Protein AF-A0A3Q3FGY2-F1 (afdb_monomer)

Structure (mmCIF, N/CA/C/O backbone):
data_AF-A0A3Q3FGY2-F1
#
_entry.id   AF-A0A3Q3FGY2-F1
#
loop_
_atom_site.group_PDB
_atom_site.id
_atom_site.type_symbol
_atom_site.label_atom_id
_atom_site.label_alt_id
_atom_site.label_comp_id
_atom_site.label_asym_id
_atom_site.label_entity_id
_atom_site.label_seq_id
_atom_site.pdbx_PDB_ins_code
_atom_site.Cartn_x
_atom_site.Cartn_y
_atom_site.Cartn_z
_atom_site.occupancy
_atom_site.B_iso_or_equiv
_atom_site.auth_seq_id
_atom_site.auth_comp_id
_atom_site.auth_asym_id
_atom_site.auth_atom_id
_atom_site.pdbx_PDB_model_num
ATOM 1 N N . MET A 1 1 ? 3.862 6.825 23.936 1.00 62.62 1 MET A N 1
ATOM 2 C CA . MET A 1 1 ? 2.416 6.515 23.909 1.00 62.62 1 MET A CA 1
ATOM 3 C C . MET A 1 1 ? 1.788 7.158 22.661 1.00 62.62 1 MET A C 1
ATOM 5 O O . MET A 1 1 ? 1.254 8.247 22.752 1.00 62.62 1 MET A O 1
ATOM 9 N N . ARG A 1 2 ? 1.933 6.556 21.465 1.00 76.06 2 ARG A N 1
ATOM 10 C CA . ARG A 1 2 ? 1.394 7.119 20.196 1.00 76.06 2 ARG A CA 1
ATOM 11 C C . ARG A 1 2 ? -0.024 6.629 19.871 1.00 76.06 2 ARG A C 1
ATOM 13 O O . ARG A 1 2 ? -0.787 7.338 19.232 1.00 76.06 2 ARG A O 1
ATOM 20 N N . ALA A 1 3 ? -0.388 5.444 20.362 1.00 81.88 3 ALA A N 1
ATOM 21 C CA . ALA A 1 3 ? -1.686 4.827 20.094 1.00 81.88 3 ALA A CA 1
ATOM 22 C C . ALA A 1 3 ? -2.875 5.572 20.734 1.00 81.88 3 ALA A C 1
ATOM 24 O O . ALA A 1 3 ? -3.954 5.574 20.155 1.00 81.88 3 ALA A O 1
ATOM 25 N N . GLY A 1 4 ? -2.685 6.207 21.901 1.00 88.38 4 GLY A N 1
ATOM 26 C CA . GLY A 1 4 ? -3.721 7.030 22.546 1.00 88.38 4 GLY A CA 1
ATOM 27 C C . GLY A 1 4 ? -4.074 8.251 21.699 1.00 88.38 4 GLY A C 1
ATOM 28 O O . GLY A 1 4 ? -5.216 8.400 21.296 1.00 88.38 4 GLY A O 1
ATOM 29 N N . PHE A 1 5 ? -3.057 9.010 21.284 1.00 94.44 5 PHE A N 1
ATOM 30 C CA . PHE A 1 5 ? -3.223 10.174 20.411 1.00 94.44 5 PHE A CA 1
ATOM 31 C C . PHE A 1 5 ? -3.979 9.858 19.110 1.00 94.44 5 PHE A C 1
ATOM 33 O O . PHE A 1 5 ? -4.882 10.594 18.731 1.00 94.44 5 PHE A O 1
ATOM 40 N N . ILE A 1 6 ? -3.641 8.754 18.433 1.00 92.62 6 ILE A N 1
ATOM 41 C CA . ILE A 1 6 ? -4.337 8.346 17.200 1.00 92.62 6 ILE A CA 1
ATOM 42 C C . ILE A 1 6 ? -5.806 8.013 17.494 1.00 92.62 6 ILE A C 1
ATOM 44 O O . ILE A 1 6 ? -6.684 8.385 16.722 1.00 92.62 6 ILE A O 1
ATOM 48 N N . ARG A 1 7 ? -6.087 7.335 18.614 1.00 91.00 7 ARG A N 1
ATOM 49 C CA . ARG A 1 7 ? -7.455 6.986 19.015 1.00 91.00 7 ARG A CA 1
ATOM 50 C C . ARG A 1 7 ? -8.295 8.232 19.280 1.00 91.00 7 ARG A C 1
ATOM 52 O O . ARG A 1 7 ? -9.396 8.319 18.747 1.00 91.00 7 ARG A O 1
ATOM 59 N N . ASP A 1 8 ? -7.755 9.178 20.041 1.00 94.62 8 ASP A N 1
ATOM 60 C CA . ASP A 1 8 ? -8.432 10.430 20.386 1.00 94.62 8 ASP A CA 1
ATOM 61 C C . ASP A 1 8 ? -8.660 11.281 19.128 1.00 94.62 8 ASP A C 1
ATOM 63 O O . ASP A 1 8 ? -9.730 11.848 18.931 1.00 94.62 8 ASP A O 1
ATOM 67 N N . HIS A 1 9 ? -7.680 11.314 18.218 1.00 94.38 9 HIS A N 1
ATOM 68 C CA . HIS A 1 9 ? -7.806 12.015 16.943 1.00 94.38 9 HIS A CA 1
ATOM 69 C C . HIS A 1 9 ? -8.917 11.431 16.060 1.00 94.38 9 HIS A C 1
ATOM 71 O O . HIS A 1 9 ? -9.730 12.184 15.534 1.00 94.38 9 HIS A O 1
ATOM 77 N N . LEU A 1 10 ? -8.994 10.102 15.934 1.00 94.12 10 LEU A N 1
ATOM 78 C CA . LEU A 1 10 ? -10.059 9.439 15.174 1.00 94.12 10 LEU A CA 1
ATOM 79 C C . LEU A 1 10 ? -11.440 9.645 15.811 1.00 94.12 10 LEU A C 1
ATOM 81 O O . LEU A 1 10 ? -12.412 9.838 15.088 1.00 94.12 10 LEU A O 1
ATOM 85 N N . GLN A 1 11 ? -11.524 9.644 17.147 1.00 93.81 11 GLN A N 1
ATOM 86 C CA . GLN A 1 11 ? -12.764 9.953 17.869 1.00 93.81 11 GLN A CA 1
ATOM 87 C C . GLN A 1 11 ? -13.221 11.394 17.627 1.00 93.81 11 GLN A C 1
ATOM 89 O O . GLN A 1 11 ? -14.397 11.615 17.365 1.00 93.81 11 GLN A O 1
ATOM 94 N N . ASN A 1 12 ? -12.299 12.360 17.647 1.00 96.00 12 ASN A N 1
ATOM 95 C CA . ASN A 1 12 ? -12.608 13.767 17.375 1.00 96.00 12 ASN A CA 1
ATOM 96 C C . ASN A 1 12 ? -13.045 14.022 15.925 1.00 96.00 12 ASN A C 1
ATOM 98 O O . ASN A 1 12 ? -13.743 14.995 15.666 1.00 96.00 12 ASN A O 1
ATOM 102 N N . LEU A 1 13 ? -12.614 13.175 14.985 1.00 96.25 13 LEU A N 1
ATOM 103 C CA . LEU A 1 13 ? -13.058 13.202 13.588 1.00 96.25 13 LEU A CA 1
ATOM 104 C C . LEU A 1 13 ? -14.347 12.397 13.352 1.00 96.25 13 LEU A C 1
ATOM 106 O O . LEU A 1 13 ? -14.769 12.284 12.205 1.00 96.25 13 LEU A O 1
ATOM 110 N N . GLU A 1 14 ? -14.931 11.808 14.402 1.00 95.06 14 GLU A N 1
ATOM 111 C CA . GLU A 1 14 ? -16.120 10.946 14.326 1.00 95.06 14 GLU A CA 1
ATOM 112 C C . GLU A 1 14 ? -15.952 9.777 13.336 1.00 95.06 14 GLU A C 1
ATOM 114 O O . GLU A 1 14 ? -16.906 9.288 12.735 1.00 95.06 14 GLU A O 1
ATOM 119 N N . VAL A 1 15 ? -14.713 9.300 13.170 1.00 93.88 15 VAL A N 1
ATOM 120 C CA . VAL A 1 15 ? -14.400 8.178 12.282 1.00 93.88 15 VAL A CA 1
ATOM 121 C C . VAL A 1 15 ? -14.795 6.877 12.969 1.00 93.88 15 VAL A C 1
ATOM 123 O O . VAL A 1 15 ? -14.170 6.456 13.951 1.00 93.88 15 VAL A O 1
ATOM 126 N N . GLU A 1 16 ? -15.811 6.210 12.426 1.00 90.69 16 GLU A N 1
ATOM 127 C CA . GLU A 1 16 ? -16.167 4.855 12.833 1.00 90.69 16 GLU A CA 1
ATOM 128 C C . GLU A 1 16 ? -15.011 3.894 12.520 1.00 90.69 16 GLU A C 1
ATOM 130 O O . GLU A 1 16 ? -14.470 3.859 11.413 1.00 90.69 16 GLU A O 1
ATOM 135 N N . ARG A 1 17 ? -14.601 3.113 13.523 1.00 85.88 17 ARG A N 1
ATOM 136 C CA . ARG A 1 17 ? -13.523 2.131 13.387 1.00 85.88 17 ARG A CA 1
ATOM 137 C C . ARG A 1 17 ? -14.132 0.749 13.226 1.00 85.88 17 ARG A C 1
ATOM 139 O O . ARG A 1 17 ? -14.778 0.259 14.146 1.00 85.88 17 ARG A O 1
ATOM 146 N N . MET A 1 18 ? -13.865 0.119 12.090 1.00 83.81 18 MET A N 1
ATOM 147 C CA . MET A 1 18 ? -14.193 -1.286 11.873 1.00 83.81 18 MET A CA 1
ATOM 148 C C . MET A 1 18 ? -13.325 -2.174 12.775 1.00 83.81 18 MET A C 1
ATOM 150 O O . MET A 1 18 ? -12.134 -1.902 12.952 1.00 83.81 18 MET A O 1
ATOM 154 N N . GLU A 1 19 ? -13.912 -3.230 13.345 1.00 80.38 19 GLU A N 1
ATOM 155 C CA . GLU A 1 19 ? -13.149 -4.238 14.084 1.00 80.38 19 GLU A CA 1
ATOM 156 C C . GLU A 1 19 ? -12.239 -4.979 13.096 1.00 80.38 19 GLU A C 1
ATOM 158 O O . GLU A 1 19 ? -12.709 -5.620 12.156 1.00 80.38 19 GLU A O 1
ATOM 163 N N . GLY A 1 20 ? -10.927 -4.835 13.264 1.00 71.19 20 GLY A N 1
ATOM 164 C CA . GLY A 1 20 ? -9.950 -5.474 12.390 1.00 71.19 20 GLY A CA 1
ATOM 165 C C . GLY A 1 20 ? -9.646 -6.893 12.855 1.00 71.19 20 GLY A C 1
ATOM 166 O O . GLY A 1 20 ? -9.391 -7.121 14.035 1.00 71.19 20 GLY A O 1
ATOM 167 N N . SER A 1 21 ? -9.588 -7.853 11.934 1.00 68.81 21 SER A N 1
ATOM 168 C CA . SER A 1 21 ? -9.033 -9.175 12.230 1.00 68.81 21 SER A CA 1
ATOM 169 C C . SER A 1 21 ? -7.523 -9.068 12.452 1.00 68.81 21 SER A C 1
ATOM 171 O O . SER A 1 21 ? -6.776 -8.735 11.533 1.00 68.81 21 SER A O 1
ATOM 173 N N . THR A 1 22 ? -7.053 -9.390 13.655 1.00 66.44 22 THR A N 1
ATOM 174 C CA . THR A 1 22 ? -5.646 -9.238 14.073 1.00 66.44 22 THR A CA 1
ATOM 175 C C . THR A 1 22 ? -4.653 -10.106 13.294 1.00 66.44 22 THR A C 1
ATOM 177 O O . THR A 1 22 ? -3.452 -9.856 13.372 1.00 66.44 22 THR A O 1
ATOM 180 N N . CYS A 1 23 ? -5.130 -11.113 12.555 1.00 64.56 23 CYS A N 1
ATOM 181 C CA . CYS A 1 23 ? -4.290 -12.129 11.914 1.00 64.56 23 CYS A CA 1
AT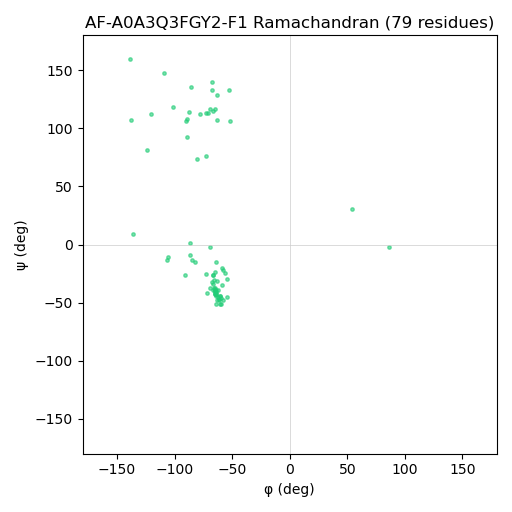OM 182 C C . CYS A 1 23 ? -4.678 -12.465 10.464 1.00 64.56 23 CYS A C 1
ATOM 184 O O . CYS A 1 23 ? -4.149 -13.435 9.928 1.00 64.56 23 CYS A O 1
ATOM 186 N N . SER A 1 24 ? -5.586 -11.714 9.838 1.00 72.44 24 SER A N 1
ATOM 187 C CA . SER A 1 24 ? -6.096 -12.054 8.502 1.00 72.44 24 SER A CA 1
ATOM 188 C C . SER A 1 24 ? -5.890 -10.902 7.520 1.00 72.44 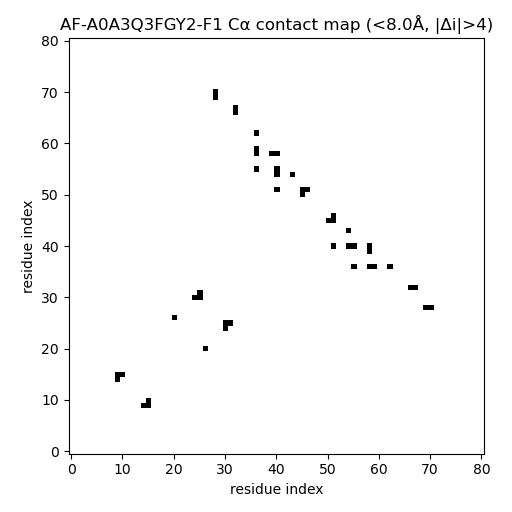24 SER A C 1
ATOM 190 O O . SER A 1 24 ? -6.810 -10.109 7.306 1.00 72.44 24 SER A O 1
ATOM 192 N N . PRO A 1 25 ? -4.678 -10.754 6.950 1.00 72.88 25 PRO A N 1
ATOM 193 C CA . PRO A 1 25 ? -4.440 -9.771 5.896 1.00 72.88 25 PRO A CA 1
ATOM 194 C C . PRO A 1 25 ? -5.363 -10.022 4.693 1.00 72.88 25 PRO A C 1
ATOM 196 O O . PRO A 1 25 ? -5.900 -9.083 4.124 1.00 72.88 25 PRO A O 1
ATOM 199 N N . ASP A 1 26 ? -5.664 -11.285 4.393 1.00 77.38 26 ASP A N 1
ATOM 200 C CA . ASP A 1 26 ? -6.602 -11.734 3.360 1.00 77.38 26 ASP A CA 1
ATOM 201 C C . ASP A 1 26 ? -8.025 -11.164 3.495 1.00 77.38 26 ASP A C 1
ATOM 203 O O . ASP A 1 26 ? -8.738 -11.053 2.498 1.00 77.38 26 ASP A O 1
ATOM 207 N N . LEU A 1 27 ? -8.434 -10.762 4.704 1.00 76.50 27 LEU A N 1
ATOM 208 C CA . LEU A 1 27 ? -9.737 -10.137 4.944 1.00 76.50 27 LEU A CA 1
ATOM 209 C C . LEU A 1 27 ? -9.728 -8.621 4.734 1.00 76.50 27 LEU A C 1
ATOM 211 O O . LEU A 1 27 ? -10.796 -8.009 4.730 1.00 76.50 27 LEU A O 1
ATOM 215 N N . ASN A 1 28 ? -8.560 -8.003 4.554 1.00 82.69 28 ASN A N 1
ATOM 216 C CA . ASN A 1 28 ? -8.465 -6.592 4.220 1.00 82.69 28 ASN A CA 1
ATOM 217 C C . ASN A 1 28 ? -8.527 -6.418 2.692 1.00 82.69 28 ASN A C 1
ATOM 219 O O . ASN A 1 28 ? -7.583 -6.800 1.996 1.00 82.69 28 ASN A O 1
ATOM 223 N N . PRO A 1 29 ? -9.583 -5.786 2.141 1.00 80.69 29 PRO A N 1
ATOM 224 C CA . 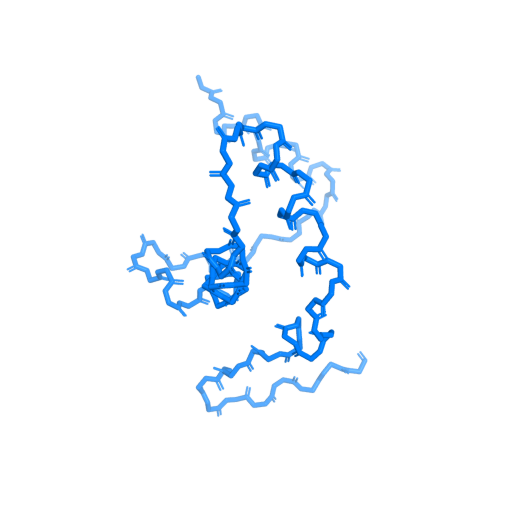PRO A 1 29 ? -9.737 -5.631 0.694 1.00 80.69 29 PRO A CA 1
ATOM 225 C C . PRO A 1 29 ? -8.567 -4.903 0.018 1.00 80.69 29 PRO A C 1
ATOM 227 O O . PRO A 1 29 ? -8.345 -5.074 -1.181 1.00 80.69 29 PRO A O 1
ATOM 230 N N . ILE A 1 30 ? -7.796 -4.109 0.774 1.00 86.69 30 ILE A N 1
ATOM 231 C CA . ILE A 1 30 ? -6.631 -3.400 0.241 1.00 86.69 30 ILE A CA 1
ATOM 232 C C . ILE A 1 30 ? -5.503 -4.346 -0.192 1.00 86.69 30 ILE A C 1
ATOM 234 O O . ILE A 1 30 ? -4.745 -3.988 -1.088 1.00 86.69 30 ILE A O 1
ATOM 238 N N . GLU A 1 31 ? -5.395 -5.550 0.382 1.00 87.62 31 GLU A N 1
ATOM 239 C CA . GLU A 1 31 ? -4.350 -6.508 -0.005 1.00 87.62 31 GLU A CA 1
ATOM 240 C C . GLU A 1 31 ? -4.500 -6.928 -1.469 1.00 87.62 31 GLU A C 1
ATOM 242 O O . GLU A 1 31 ? -3.516 -7.000 -2.202 1.00 87.62 31 GLU A O 1
ATOM 247 N N . HIS A 1 32 ? -5.740 -7.112 -1.937 1.00 85.25 32 HIS A N 1
ATOM 248 C CA . HIS A 1 32 ? -5.990 -7.421 -3.343 1.00 85.25 32 HIS A CA 1
ATOM 249 C C . HIS A 1 32 ? -5.593 -6.261 -4.268 1.00 85.25 32 HIS A C 1
ATOM 251 O O . HIS A 1 32 ? -5.051 -6.479 -5.352 1.00 85.25 32 HIS A O 1
ATOM 257 N N . LEU A 1 33 ? -5.821 -5.017 -3.833 1.00 89.19 33 LEU A N 1
ATOM 258 C CA . LEU A 1 33 ? -5.391 -3.838 -4.581 1.00 89.19 33 LEU A CA 1
ATOM 259 C C . LEU A 1 33 ? -3.860 -3.757 -4.660 1.00 89.19 33 LEU A C 1
ATOM 261 O O . LEU A 1 33 ? -3.318 -3.454 -5.725 1.00 89.19 33 LEU A O 1
ATOM 265 N N . TRP A 1 34 ? -3.166 -4.044 -3.555 1.00 91.75 34 TRP A N 1
ATOM 266 C CA . TRP A 1 34 ? -1.705 -4.052 -3.519 1.00 91.75 34 TRP A CA 1
ATOM 267 C C . TRP A 1 34 ? -1.097 -5.137 -4.402 1.00 91.75 34 TRP A C 1
ATOM 269 O O . TRP A 1 34 ? -0.110 -4.854 -5.077 1.00 91.75 34 TRP A O 1
ATOM 279 N N . ASP A 1 35 ? -1.692 -6.330 -4.452 1.00 90.25 35 ASP A N 1
ATOM 280 C CA . ASP A 1 35 ? -1.255 -7.420 -5.331 1.00 90.25 35 ASP A CA 1
ATOM 281 C C . ASP A 1 35 ? -1.313 -7.001 -6.809 1.00 90.25 35 ASP A C 1
ATOM 283 O O . ASP A 1 35 ? -0.305 -7.010 -7.520 1.00 90.25 35 ASP A O 1
ATOM 287 N N . GLN A 1 36 ? -2.462 -6.478 -7.242 1.00 90.06 36 GLN A N 1
ATOM 288 C CA . GLN A 1 36 ? -2.666 -6.036 -8.623 1.00 90.06 36 GLN A CA 1
ATOM 289 C C . GLN A 1 36 ? -1.767 -4.853 -8.998 1.00 90.06 36 GLN A C 1
ATOM 291 O O . GLN A 1 36 ? -1.201 -4.811 -10.097 1.00 90.06 36 GLN A O 1
ATOM 296 N N . LEU A 1 37 ? -1.594 -3.896 -8.081 1.00 92.62 37 LEU A N 1
ATOM 297 C CA . LEU A 1 37 ? -0.670 -2.784 -8.276 1.00 92.62 37 LEU A CA 1
ATOM 298 C C . LEU A 1 37 ? 0.778 -3.279 -8.366 1.00 92.62 37 LEU A C 1
ATOM 300 O O . LEU A 1 37 ? 1.521 -2.851 -9.250 1.00 92.62 37 LEU A O 1
ATOM 304 N N . GLY A 1 38 ? 1.167 -4.202 -7.486 1.00 92.56 38 GLY A N 1
ATOM 305 C CA . GLY A 1 38 ? 2.481 -4.830 -7.468 1.00 92.56 38 GLY A CA 1
ATOM 306 C C . GLY A 1 38 ? 2.792 -5.528 -8.788 1.00 92.56 38 GLY A C 1
ATOM 307 O O . GLY A 1 38 ? 3.839 -5.264 -9.378 1.00 92.56 38 GLY A O 1
ATOM 308 N N . CYS A 1 39 ? 1.861 -6.329 -9.314 1.00 92.44 39 CYS A N 1
ATOM 309 C CA . CYS A 1 39 ? 1.994 -6.976 -10.621 1.00 92.44 39 CYS A CA 1
ATOM 310 C C . CYS A 1 39 ? 2.144 -5.965 -11.772 1.00 92.44 39 CYS A C 1
ATOM 312 O O . CYS A 1 39 ? 3.008 -6.130 -12.642 1.00 92.44 39 CYS A O 1
ATOM 314 N N . ALA A 1 40 ? 1.344 -4.894 -11.777 1.00 91.56 40 ALA A N 1
ATOM 315 C CA . ALA A 1 40 ? 1.390 -3.860 -12.813 1.00 91.56 40 ALA A CA 1
ATOM 316 C C . ALA A 1 40 ? 2.707 -3.064 -12.799 1.00 91.56 40 ALA A C 1
A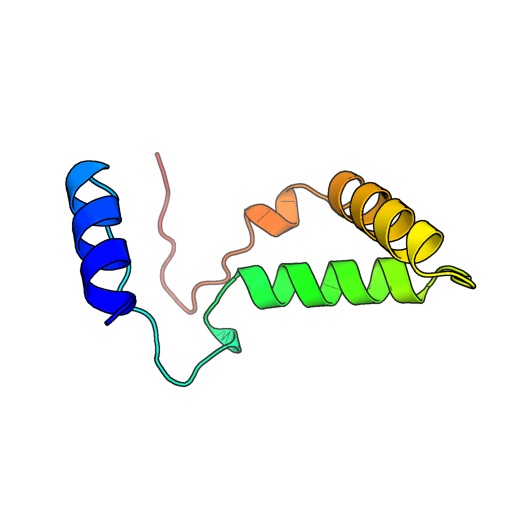TOM 318 O O . ALA A 1 40 ? 3.265 -2.750 -13.856 1.00 91.56 40 ALA A O 1
ATOM 319 N N . VAL A 1 41 ? 3.221 -2.761 -11.605 1.00 92.81 41 VAL A N 1
ATOM 320 C CA . VAL A 1 41 ? 4.502 -2.073 -11.408 1.00 92.81 41 VAL A CA 1
ATOM 321 C C . VAL A 1 41 ? 5.671 -2.999 -11.751 1.00 92.81 41 VAL A C 1
ATOM 323 O O . VAL A 1 41 ? 6.595 -2.565 -12.434 1.00 92.81 41 VAL A O 1
ATOM 326 N N . HIS A 1 42 ? 5.618 -4.272 -11.347 1.00 90.75 42 HIS A N 1
ATOM 327 C CA . HIS A 1 42 ? 6.656 -5.273 -11.623 1.00 90.75 42 HIS A CA 1
ATOM 328 C C . HIS A 1 42 ? 6.832 -5.552 -13.120 1.00 90.75 42 HIS A C 1
ATOM 330 O O . HIS A 1 42 ? 7.939 -5.807 -13.584 1.00 90.75 42 HIS A O 1
ATOM 336 N N . SER A 1 43 ? 5.753 -5.440 -13.895 1.00 90.25 43 SER A N 1
ATOM 337 C CA . SER A 1 43 ? 5.779 -5.609 -15.353 1.00 90.25 43 SER A CA 1
ATOM 338 C C . SER A 1 43 ? 6.510 -4.475 -16.093 1.00 90.25 43 SER A C 1
ATOM 340 O O . SER A 1 43 ? 6.611 -4.498 -17.320 1.00 90.25 43 SER A O 1
ATOM 342 N N . ARG A 1 44 ? 7.006 -3.458 -15.377 1.00 88.00 44 ARG A N 1
ATOM 343 C CA . ARG A 1 44 ? 7.719 -2.305 -15.937 1.00 88.00 44 ARG A CA 1
ATOM 344 C C . ARG A 1 44 ? 9.194 -2.366 -15.577 1.00 88.00 44 ARG A C 1
ATOM 346 O O . ARG A 1 44 ? 9.574 -2.795 -14.493 1.00 88.00 44 ARG A O 1
ATOM 353 N N . LEU A 1 45 ? 10.034 -1.862 -16.476 1.00 85.06 45 LEU A N 1
ATOM 354 C CA . LEU A 1 45 ? 11.450 -1.679 -16.185 1.00 85.06 45 LEU A CA 1
ATOM 355 C C . LEU A 1 45 ? 11.624 -0.493 -15.227 1.00 85.06 45 LEU A C 1
ATOM 357 O O . LEU A 1 45 ? 11.369 0.651 -15.602 1.00 85.06 45 LEU A O 1
ATOM 361 N N . ILE A 1 46 ? 12.065 -0.771 -14.002 1.00 86.94 46 ILE A N 1
ATOM 362 C CA . ILE A 1 46 ? 12.274 0.232 -12.956 1.00 86.94 46 ILE A CA 1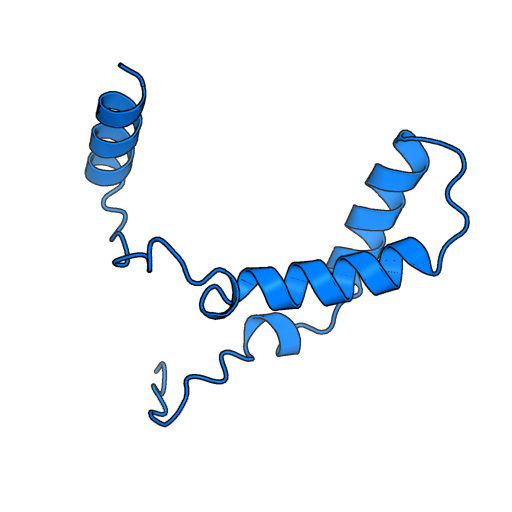
ATOM 363 C C . ILE A 1 46 ? 13.736 0.187 -12.531 1.00 86.94 46 ILE A C 1
ATOM 365 O O . ILE A 1 46 ? 14.188 -0.789 -11.942 1.00 86.94 46 ILE A O 1
ATOM 369 N N . ASN A 1 47 ? 14.470 1.256 -12.838 1.00 86.94 47 ASN A N 1
ATOM 370 C CA . ASN A 1 47 ? 15.907 1.347 -12.564 1.00 86.94 47 ASN A CA 1
ATOM 371 C C . ASN A 1 47 ? 16.230 2.291 -11.397 1.00 86.94 47 ASN A C 1
ATOM 373 O O . ASN A 1 47 ? 17.352 2.289 -10.896 1.00 86.94 47 ASN A O 1
ATOM 377 N N . THR A 1 48 ? 15.263 3.106 -10.959 1.00 89.19 48 THR A N 1
ATOM 378 C CA . THR A 1 48 ? 15.428 4.049 -9.848 1.00 89.19 48 THR A CA 1
ATOM 379 C C . THR A 1 48 ? 14.196 4.082 -8.947 1.00 89.19 48 THR A C 1
ATOM 381 O O . THR A 1 48 ? 13.087 3.726 -9.346 1.00 89.19 48 THR A O 1
ATOM 384 N N . THR A 1 49 ? 14.370 4.563 -7.718 1.00 86.19 49 THR A N 1
ATOM 385 C CA . THR A 1 49 ? 13.267 4.771 -6.767 1.00 86.19 49 THR A CA 1
ATOM 386 C C . THR A 1 49 ? 12.290 5.858 -7.224 1.00 86.19 49 THR A C 1
ATOM 388 O O . THR A 1 49 ? 11.092 5.758 -6.966 1.00 86.19 49 THR A O 1
ATOM 391 N N . THR A 1 50 ? 12.761 6.871 -7.956 1.00 88.38 50 THR A N 1
ATOM 392 C CA . THR A 1 50 ? 11.894 7.885 -8.578 1.00 88.38 50 THR A CA 1
ATOM 393 C C . THR A 1 50 ? 10.994 7.263 -9.644 1.00 88.38 50 THR A C 1
ATOM 395 O O . THR A 1 50 ? 9.803 7.576 -9.709 1.00 88.38 50 THR A O 1
ATOM 398 N N . ASP A 1 51 ? 11.542 6.351 -10.452 1.00 89.12 51 ASP A N 1
ATOM 399 C CA . ASP A 1 51 ? 10.767 5.615 -11.454 1.00 89.12 51 ASP A CA 1
ATOM 400 C C . ASP A 1 51 ? 9.754 4.680 -10.789 1.00 89.12 51 ASP A C 1
ATOM 402 O O . ASP A 1 51 ? 8.637 4.552 -11.284 1.00 89.12 51 ASP A O 1
ATOM 406 N N . LEU A 1 52 ? 10.093 4.111 -9.625 1.00 92.69 52 LEU A N 1
ATOM 407 C CA . LEU A 1 52 ? 9.158 3.323 -8.824 1.00 92.69 52 LEU A CA 1
ATOM 408 C C . LEU A 1 52 ? 7.952 4.152 -8.380 1.00 92.69 52 LEU A C 1
ATOM 410 O O . LEU A 1 52 ? 6.818 3.745 -8.621 1.00 92.69 52 LEU A O 1
ATOM 414 N N . GLY A 1 53 ? 8.181 5.330 -7.792 1.00 93.12 53 GLY A N 1
ATOM 415 C CA . GLY A 1 53 ? 7.098 6.209 -7.343 1.00 93.12 53 GLY A CA 1
ATOM 416 C C . GLY A 1 53 ? 6.185 6.653 -8.489 1.00 93.12 53 GLY A C 1
ATOM 417 O O . GLY A 1 53 ? 4.963 6.578 -8.377 1.00 93.12 53 GLY A O 1
ATOM 418 N N . ARG A 1 54 ? 6.763 7.049 -9.631 1.00 93.12 54 ARG A N 1
ATOM 419 C CA . ARG A 1 54 ? 5.988 7.428 -10.828 1.00 93.12 54 ARG A CA 1
ATOM 420 C C . ARG A 1 54 ? 5.205 6.255 -11.407 1.00 93.12 54 ARG A C 1
ATOM 422 O O . ARG A 1 54 ? 4.051 6.422 -11.787 1.00 93.12 54 ARG A O 1
ATOM 429 N N . SER A 1 55 ? 5.833 5.085 -11.474 1.00 92.75 55 SER A N 1
ATOM 430 C CA . SER A 1 55 ? 5.210 3.862 -11.972 1.00 92.75 55 SER A CA 1
ATOM 431 C C . SER A 1 55 ? 4.046 3.429 -11.081 1.00 92.75 55 SER A C 1
ATOM 433 O O . SER A 1 55 ? 2.985 3.102 -11.603 1.00 92.75 55 SER A O 1
ATOM 435 N N . ALA A 1 56 ? 4.202 3.505 -9.755 1.00 93.12 56 ALA A N 1
ATOM 436 C CA . ALA A 1 56 ? 3.145 3.194 -8.797 1.00 93.12 56 ALA A CA 1
ATOM 437 C C . ALA A 1 56 ? 1.935 4.124 -8.957 1.00 93.12 56 ALA A C 1
ATOM 439 O O . ALA A 1 56 ? 0.820 3.628 -9.066 1.00 93.12 56 ALA A O 1
ATOM 440 N N . ILE A 1 57 ? 2.153 5.440 -9.070 1.00 94.31 57 ILE A N 1
ATOM 441 C CA . ILE A 1 57 ? 1.074 6.414 -9.316 1.00 94.31 57 ILE A CA 1
ATOM 442 C C . ILE A 1 57 ? 0.389 6.134 -10.657 1.00 94.31 57 ILE A C 1
ATOM 444 O O . ILE A 1 57 ? -0.831 6.070 -10.741 1.00 94.31 57 ILE A O 1
ATOM 448 N N . PHE A 1 58 ? 1.167 5.937 -11.724 1.00 93.94 58 PHE A N 1
ATOM 449 C CA . PHE A 1 58 ? 0.590 5.648 -13.033 1.00 93.94 58 PHE A CA 1
ATOM 450 C C . PHE A 1 58 ? -0.260 4.372 -12.999 1.00 93.94 58 PHE A C 1
ATOM 452 O O . PHE A 1 58 ? -1.360 4.342 -13.543 1.00 93.94 58 PHE A O 1
ATOM 459 N N . CYS A 1 59 ? 0.252 3.306 -12.381 1.00 92.69 59 CYS A N 1
ATOM 460 C CA . CYS A 1 59 ? -0.450 2.033 -12.320 1.00 92.69 59 CYS A CA 1
ATOM 461 C C . CYS A 1 59 ? -1.692 2.115 -11.431 1.00 92.69 59 CYS A C 1
ATOM 463 O O . CYS A 1 59 ? -2.706 1.546 -11.815 1.00 92.69 59 CYS A O 1
ATOM 465 N N . SER A 1 60 ? -1.661 2.848 -10.312 1.00 92.06 60 SER A N 1
ATOM 466 C CA . SER A 1 60 ? -2.834 2.998 -9.443 1.00 92.06 60 SER A CA 1
ATOM 467 C C . SER A 1 60 ? -3.982 3.723 -10.144 1.00 92.06 60 SER A C 1
ATOM 469 O O . SER A 1 60 ? -5.126 3.301 -10.018 1.00 92.06 60 SER A O 1
ATOM 471 N N . GLU A 1 61 ? -3.682 4.751 -10.943 1.00 92.25 61 GLU A N 1
ATOM 472 C CA . GLU A 1 61 ? -4.689 5.474 -11.736 1.00 92.25 61 GLU A CA 1
ATOM 473 C C . GLU A 1 61 ? -5.202 4.659 -12.935 1.00 92.25 61 GLU A C 1
ATOM 475 O O . GLU A 1 61 ? -6.315 4.876 -13.414 1.00 92.25 61 GLU A O 1
ATOM 480 N N . ALA A 1 62 ? -4.396 3.717 -13.434 1.00 90.19 62 ALA A N 1
ATOM 481 C CA . ALA A 1 62 ? -4.756 2.848 -14.551 1.00 90.19 62 ALA A CA 1
ATOM 482 C C . ALA A 1 62 ? -5.556 1.601 -14.130 1.00 90.19 62 ALA A C 1
ATOM 484 O O . ALA A 1 62 ? -6.113 0.921 -14.997 1.00 90.19 62 ALA A O 1
ATOM 485 N N . LEU A 1 63 ? -5.615 1.274 -12.833 1.00 85.88 63 LEU A N 1
ATOM 486 C CA . LEU A 1 63 ? -6.390 0.134 -12.349 1.00 85.88 63 LEU A CA 1
ATOM 487 C C . LEU A 1 63 ? -7.901 0.388 -12.529 1.00 85.88 63 LEU A C 1
ATOM 489 O O . LEU A 1 63 ? -8.408 1.450 -12.160 1.00 85.88 63 LEU A O 1
ATOM 493 N N . PRO A 1 64 ? -8.658 -0.588 -13.065 1.00 86.06 64 PRO A N 1
ATOM 494 C CA . PRO A 1 64 ? -10.109 -0.509 -13.143 1.00 86.06 64 PRO A CA 1
ATOM 495 C C . PRO A 1 64 ? -10.749 -0.202 -11.788 1.00 86.06 64 PRO A C 1
ATOM 497 O O . PRO A 1 64 ? -10.495 -0.886 -10.798 1.00 86.06 64 PRO A O 1
ATOM 500 N N . ARG A 1 65 ? -11.680 0.758 -11.755 1.00 83.12 65 ARG A N 1
ATOM 501 C CA . ARG A 1 65 ? -12.425 1.084 -10.525 1.00 83.12 65 ARG A CA 1
ATOM 502 C C . ARG A 1 65 ? -13.209 -0.095 -9.954 1.00 83.12 65 ARG A C 1
ATOM 504 O O . ARG A 1 65 ? -13.497 -0.093 -8.765 1.00 83.12 65 ARG A O 1
ATOM 511 N N . SER A 1 66 ? -13.506 -1.117 -10.757 1.00 78.94 66 SER A N 1
ATOM 512 C CA . SER A 1 66 ? -14.106 -2.363 -10.272 1.00 78.94 66 SER A CA 1
ATOM 513 C C . SER A 1 66 ? -13.294 -3.011 -9.147 1.00 78.94 66 SER A C 1
ATOM 515 O O . SER A 1 66 ? -13.900 -3.601 -8.262 1.00 78.94 66 SER A O 1
ATOM 517 N N . PHE A 1 67 ? -11.966 -2.837 -9.111 1.00 71.56 67 PHE A N 1
ATOM 518 C CA . PHE A 1 67 ? -11.116 -3.345 -8.026 1.00 71.56 67 PHE A CA 1
ATOM 519 C C . PHE A 1 67 ? -11.397 -2.699 -6.665 1.00 71.56 67 PHE A C 1
ATOM 521 O O . PHE A 1 67 ? -11.139 -3.310 -5.634 1.00 71.56 67 PHE A O 1
ATOM 528 N N . LEU A 1 68 ? -11.970 -1.491 -6.644 1.00 71.81 68 LEU A N 1
ATOM 529 C CA . LEU A 1 68 ? -12.397 -0.827 -5.408 1.00 71.81 68 LEU A CA 1
ATOM 530 C C . LEU A 1 68 ? -13.774 -1.313 -4.928 1.00 71.81 68 LEU A C 1
ATOM 532 O O . LEU A 1 68 ? -14.152 -1.061 -3.790 1.00 71.81 68 LEU A O 1
ATOM 536 N N . HIS A 1 69 ? -14.525 -1.998 -5.795 1.00 67.31 69 HIS A N 1
ATOM 537 C CA . HIS A 1 69 ? -15.878 -2.492 -5.523 1.00 67.31 69 HIS A CA 1
ATOM 538 C C . HIS A 1 69 ? -15.918 -4.012 -5.301 1.00 67.31 69 HIS A C 1
ATOM 540 O O . HIS A 1 69 ? -16.937 -4.541 -4.863 1.00 67.31 69 HIS A O 1
ATOM 546 N N . THR A 1 70 ? -14.832 -4.734 -5.589 1.00 53.94 70 THR A N 1
ATOM 547 C CA . THR A 1 70 ? -14.720 -6.173 -5.334 1.00 53.94 70 THR A CA 1
ATOM 548 C C . THR A 1 70 ? -14.386 -6.437 -3.872 1.00 53.94 70 THR A C 1
ATOM 550 O O . THR A 1 70 ? -13.277 -6.837 -3.533 1.00 53.94 70 THR A O 1
ATOM 553 N N . THR A 1 71 ? -15.360 -6.260 -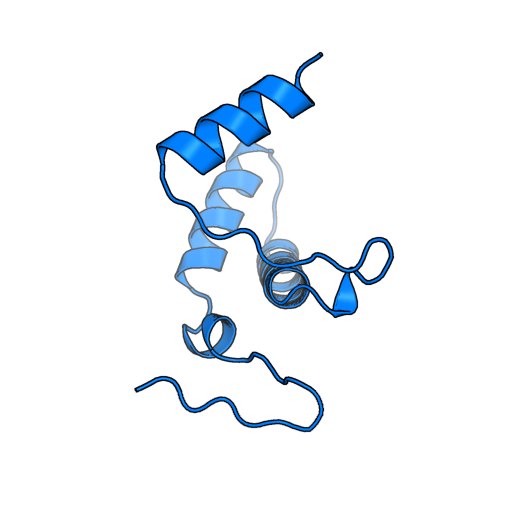2.986 1.00 49.41 71 THR A N 1
ATOM 554 C CA . THR A 1 71 ? -15.391 -7.007 -1.730 1.00 49.41 71 THR A CA 1
ATOM 555 C C . THR A 1 71 ? -16.155 -8.294 -2.003 1.00 49.41 71 THR A C 1
ATOM 557 O O . THR A 1 71 ? -17.380 -8.353 -1.923 1.00 49.41 71 THR A O 1
ATOM 560 N N . HIS A 1 72 ? -15.440 -9.363 -2.361 1.00 43.41 72 HIS A N 1
ATOM 561 C CA . HIS A 1 72 ? -16.026 -10.698 -2.293 1.00 43.41 72 HIS A CA 1
ATOM 562 C C . HIS A 1 72 ? -16.123 -11.066 -0.807 1.00 43.41 72 HIS A C 1
ATOM 564 O O . HIS A 1 72 ? -15.301 -11.794 -0.260 1.00 43.41 72 HIS A O 1
ATOM 570 N N . CYS A 1 73 ? -17.103 -10.480 -0.119 1.00 38.97 73 CYS A N 1
ATOM 571 C CA . CYS A 1 73 ? -17.481 -10.917 1.209 1.00 38.97 73 CYS A CA 1
ATOM 572 C C . CYS A 1 73 ? -18.029 -12.333 1.038 1.00 38.97 73 CYS A C 1
ATOM 574 O O . CYS A 1 73 ? -19.002 -12.544 0.308 1.00 38.97 73 CYS A O 1
ATOM 576 N N . GLY A 1 74 ? -17.368 -13.320 1.640 1.00 40.28 74 GLY A N 1
ATOM 577 C CA . GLY A 1 74 ? -17.900 -14.670 1.713 1.00 40.28 74 GLY A CA 1
ATOM 578 C C . GLY A 1 74 ? -19.319 -14.630 2.282 1.00 40.28 74 GLY A C 1
ATOM 579 O O . GLY A 1 74 ? -19.511 -14.405 3.469 1.00 40.28 74 GLY A O 1
ATOM 580 N N . GLY A 1 75 ? -20.312 -14.837 1.418 1.00 38.50 75 GLY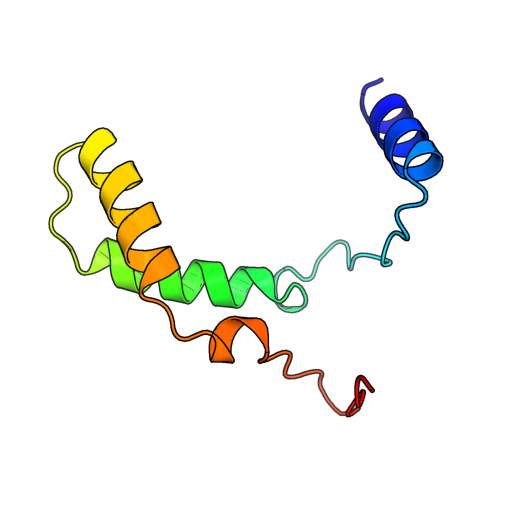 A N 1
ATOM 581 C CA . GLY A 1 75 ? -21.654 -15.265 1.801 1.00 38.50 75 GLY A CA 1
ATOM 582 C C . GLY A 1 75 ? -22.693 -14.214 2.196 1.00 38.50 75 GLY A C 1
ATOM 583 O O . GLY A 1 75 ? -23.827 -14.626 2.412 1.00 38.50 75 GLY A O 1
ATOM 584 N N . CYS A 1 76 ? -22.407 -12.909 2.238 1.00 34.59 76 CYS A N 1
ATOM 585 C CA . CYS A 1 76 ? -23.445 -11.906 2.523 1.00 34.59 76 CYS A CA 1
ATOM 586 C C . CYS A 1 76 ? -23.309 -10.682 1.611 1.00 34.59 76 CYS A C 1
ATOM 588 O O . CYS A 1 76 ? -22.416 -9.855 1.779 1.00 34.59 76 CYS A O 1
ATOM 590 N N . CYS A 1 77 ? -24.224 -10.551 0.649 1.00 39.78 77 CYS A N 1
ATOM 591 C CA . CYS A 1 77 ? -24.396 -9.335 -0.134 1.00 39.78 77 CYS A CA 1
ATOM 592 C C . CYS A 1 77 ? -24.821 -8.186 0.796 1.00 39.78 77 CYS A C 1
ATOM 594 O O . CYS A 1 77 ? -25.974 -8.153 1.224 1.00 39.78 77 CYS A O 1
ATOM 596 N N . LEU A 1 78 ? -23.936 -7.228 1.086 1.00 38.25 78 LEU A N 1
ATOM 597 C CA . LEU A 1 78 ? -24.375 -5.909 1.542 1.00 38.25 78 LEU A CA 1
ATOM 598 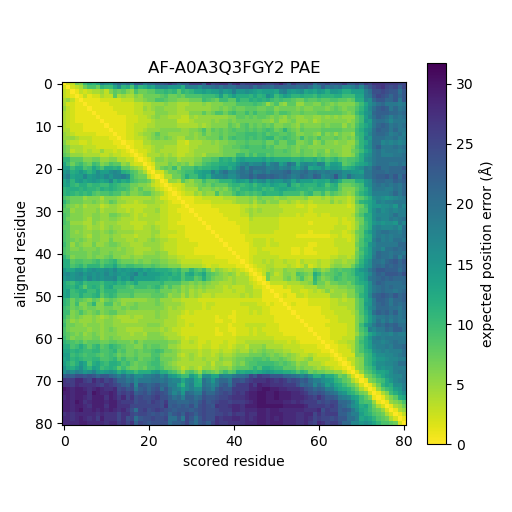C C . LEU A 1 78 ? -24.575 -5.013 0.320 1.00 38.25 78 LEU A C 1
ATOM 600 O O . LEU A 1 78 ? -23.631 -4.575 -0.333 1.00 38.25 78 LEU A O 1
ATOM 604 N N . HIS A 1 79 ? -25.848 -4.788 0.011 1.00 28.31 79 HIS A N 1
ATOM 605 C CA . HIS A 1 79 ? -26.315 -3.766 -0.910 1.00 28.31 79 HIS A CA 1
ATOM 606 C C . HIS A 1 79 ? -26.110 -2.404 -0.236 1.00 28.31 79 HIS A C 1
ATOM 608 O O . HIS A 1 79 ? -26.742 -2.124 0.781 1.00 28.31 79 HIS A O 1
ATOM 614 N N . ILE A 1 80 ? -25.213 -1.576 -0.768 1.00 37.72 80 ILE A N 1
ATOM 615 C CA . ILE A 1 80 ? -25.082 -0.183 -0.335 1.00 37.72 80 ILE A CA 1
ATOM 616 C C . ILE A 1 80 ? -26.037 0.625 -1.218 1.00 37.72 80 ILE A C 1
ATOM 618 O O . ILE A 1 80 ? -25.820 0.737 -2.425 1.00 37.72 80 ILE A O 1
ATOM 622 N N . SER A 1 81 ? -27.141 1.087 -0.628 1.00 44.44 81 SER A N 1
ATOM 623 C CA . SER A 1 81 ? -27.980 2.169 -1.167 1.00 44.44 81 SER A CA 1
ATOM 624 C C . SER A 1 81 ? -27.509 3.506 -0.621 1.00 44.44 81 SER A C 1
ATOM 626 O O . SER A 1 81 ? -27.006 3.510 0.525 1.00 44.44 81 SER A O 1
#

Organism: NCBI:txid56723

Mean predicted aligned error: 9.92 Å

pLDDT: mean 79.45, std 18.19, range [28.31, 96.25]

Solvent-accessible surface area (backbone atoms only — not comparable to full-atom values): 5292 Å² total; per-residue (Å²): 130,66,68,60,57,54,52,54,51,36,56,76,68,68,54,84,76,78,90,73,68,93,85,44,66,89,75,40,67,63,52,61,51,50,51,55,41,49,55,57,39,65,77,46,95,65,92,46,72,69,50,44,56,52,40,46,54,53,39,58,73,67,51,64,70,63,67,82,67,60,71,83,55,87,89,58,91,78,82,85,128

Foldseek 3Di:
DVVVVVVVVCVVVVPDDDDDDPPCPVQPLVVQVVV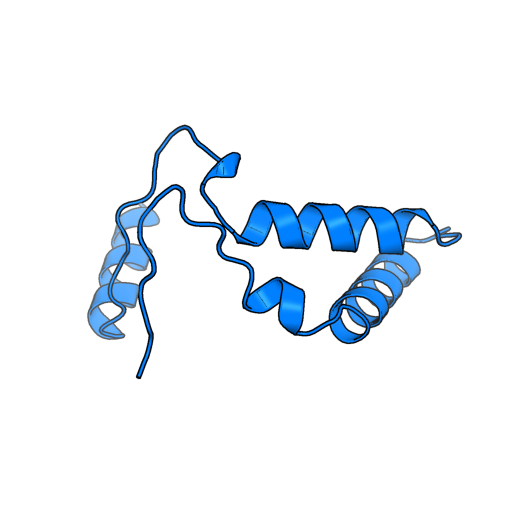QLVVQLVVDDDDDPVSSVVSSVVSSVVDDCVSVVPPPPPPDDDDDD

InterPro domains:
  IPR036397 Ribonuclease H superfamily [G3DSA:3.30.420.10] (1-79)

Secondary structure (DSSP, 8-state):
-HHHHHHHHHHHTT-PPP---TT-GGGSHHHHHHHHHHHHHHTS---SHHHHHHHHHHHHHHS-THHHH----SS------

Radius of gyration: 17.01 Å; Cα contacts (8 Å, |Δi|>4): 24; chains: 1; bounding box: 44×29×40 Å

Sequence (81 aa):
MRAGFIRDHLQNLEVERMEGSTCSPDLNPIEHLWDQLGCAVHSRLINTTTDLGRSAIFCSEALPRSFLHTTHCGGCCLHIS